Protein AF-A0A519MX88-F1 (afdb_monomer_lite)

pLDDT: mean 84.43, std 14.04, range [42.03, 97.31]

Structure (mmCIF, N/CA/C/O backbone):
data_AF-A0A519MX88-F1
#
_entry.id   AF-A0A519MX88-F1
#
loop_
_atom_site.group_PDB
_atom_site.id
_atom_site.type_symbol
_atom_site.label_atom_id
_atom_site.label_alt_id
_atom_site.label_comp_id
_atom_site.label_asym_id
_atom_site.label_entity_id
_atom_site.label_seq_id
_atom_site.pdbx_PDB_ins_code
_atom_site.Cartn_x
_atom_site.Cartn_y
_atom_site.Cartn_z
_atom_site.occupancy
_atom_site.B_iso_or_equiv
_atom_site.auth_seq_id
_atom_site.auth_comp_id
_atom_site.auth_asym_id
_atom_site.auth_atom_id
_atom_site.pdbx_PDB_model_num
ATOM 1 N N . MET A 1 1 ? -12.879 6.729 31.046 1.00 52.66 1 MET A N 1
ATOM 2 C CA . MET A 1 1 ? -11.761 6.933 30.089 1.00 52.66 1 MET A CA 1
ATOM 3 C C . MET A 1 1 ? -11.138 5.610 29.634 1.00 52.66 1 MET A C 1
ATOM 5 O O . MET A 1 1 ? -10.961 5.436 28.435 1.00 52.66 1 MET A O 1
ATOM 9 N N . MET A 1 2 ? -10.873 4.656 30.541 1.00 47.12 2 MET A N 1
ATOM 10 C CA . MET A 1 2 ? -10.388 3.307 30.185 1.00 47.12 2 MET A CA 1
ATOM 11 C C . MET A 1 2 ? -11.368 2.491 29.327 1.00 47.12 2 MET A C 1
ATOM 13 O O . MET A 1 2 ? -10.920 1.840 28.392 1.00 47.12 2 MET A O 1
ATOM 17 N N . ASP A 1 3 ? -12.684 2.593 29.542 1.00 53.22 3 ASP A N 1
ATOM 18 C CA . ASP A 1 3 ? -13.667 1.884 28.701 1.00 53.22 3 ASP A CA 1
ATOM 19 C C . ASP A 1 3 ? -13.768 2.442 27.282 1.00 53.22 3 ASP A C 1
ATOM 21 O O . ASP A 1 3 ? -13.940 1.695 26.323 1.00 53.22 3 ASP A O 1
ATOM 25 N N . THR A 1 4 ? -13.581 3.752 27.114 1.00 58.50 4 THR A N 1
ATOM 26 C CA . THR A 1 4 ? -13.504 4.389 25.794 1.00 58.50 4 THR A CA 1
ATOM 27 C C . THR A 1 4 ? -12.257 3.905 25.056 1.00 58.50 4 THR A C 1
ATOM 29 O O . THR A 1 4 ? -12.346 3.488 23.906 1.00 58.50 4 THR A O 1
ATOM 32 N N . LEU A 1 5 ? -11.110 3.866 25.742 1.00 51.22 5 LEU A N 1
ATOM 33 C CA . LEU A 1 5 ? -9.857 3.327 25.208 1.00 51.22 5 LEU A CA 1
ATOM 34 C C . LEU A 1 5 ? -9.982 1.844 24.847 1.00 51.22 5 LEU A C 1
ATOM 36 O O . LEU A 1 5 ? -9.564 1.458 23.764 1.00 51.22 5 LEU A O 1
ATOM 40 N N . ARG A 1 6 ? -10.624 1.031 25.691 1.00 46.88 6 ARG A N 1
ATOM 41 C CA . ARG A 1 6 ? -10.870 -0.395 25.438 1.00 46.88 6 ARG A CA 1
ATOM 42 C C . ARG A 1 6 ? -11.849 -0.617 24.279 1.00 46.88 6 ARG A C 1
ATOM 44 O O . ARG A 1 6 ? -11.636 -1.536 23.504 1.00 46.88 6 ARG A O 1
ATOM 51 N N . LYS A 1 7 ? -12.855 0.247 24.091 1.00 52.72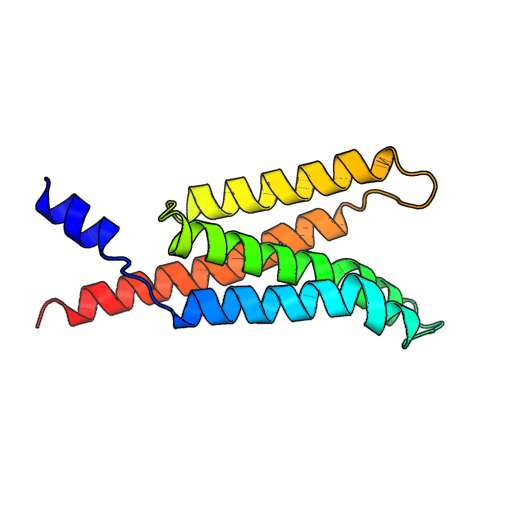 7 LYS A N 1
ATOM 52 C CA . LYS A 1 7 ? -13.796 0.210 22.950 1.00 52.72 7 LYS A CA 1
ATOM 53 C C . LYS A 1 7 ? -13.140 0.637 21.626 1.00 52.72 7 LYS A C 1
ATOM 55 O O . LYS A 1 7 ? -13.482 0.087 20.586 1.00 52.72 7 LYS A O 1
ATOM 60 N N . TYR A 1 8 ? -12.168 1.556 21.667 1.00 50.16 8 TYR A N 1
ATOM 61 C CA . TYR A 1 8 ? -11.354 1.957 20.505 1.00 50.16 8 TYR A CA 1
ATOM 62 C C . TYR A 1 8 ? -10.193 0.991 20.205 1.00 50.16 8 TYR A C 1
ATOM 64 O O . TYR A 1 8 ? -9.826 0.834 19.045 1.00 50.16 8 TYR A O 1
ATOM 72 N N . LEU A 1 9 ? -9.640 0.322 21.222 1.00 48.25 9 LEU A N 1
ATOM 73 C CA . LEU A 1 9 ? -8.661 -0.768 21.093 1.00 48.25 9 LEU A CA 1
ATOM 74 C C . LEU A 1 9 ? -9.326 -2.113 20.747 1.00 48.25 9 LEU A C 1
ATOM 76 O O . LEU A 1 9 ? -8.656 -3.015 20.261 1.00 48.25 9 LEU A O 1
ATOM 80 N N . ASN A 1 10 ? -10.648 -2.230 20.918 1.00 45.94 10 ASN A N 1
ATOM 81 C CA . ASN A 1 10 ? -11.475 -3.326 20.402 1.00 45.94 10 ASN A CA 1
ATOM 82 C C . ASN A 1 10 ? -11.777 -3.193 18.899 1.00 45.94 10 ASN A C 1
ATOM 84 O O . ASN A 1 10 ? -12.752 -3.759 18.405 1.00 45.94 10 ASN A O 1
ATOM 88 N N . ILE A 1 11 ? -10.885 -2.564 18.126 1.00 51.09 11 ILE A N 1
ATOM 89 C CA . ILE A 1 11 ? -10.621 -3.044 16.763 1.00 51.09 11 ILE A CA 1
ATOM 90 C C . ILE A 1 11 ? -9.890 -4.390 16.931 1.00 51.09 11 ILE A C 1
ATOM 92 O O . ILE A 1 11 ? -8.704 -4.530 16.665 1.00 51.09 11 ILE A O 1
ATOM 96 N N . HIS A 1 12 ? -10.590 -5.367 17.508 1.00 51.84 12 HIS A N 1
ATOM 97 C CA . HIS A 1 12 ? -10.111 -6.726 17.667 1.00 51.84 12 HIS A CA 1
ATOM 98 C C . HIS A 1 12 ? -9.925 -7.303 16.277 1.00 51.84 12 HIS A C 1
ATOM 100 O O . HIS A 1 12 ? -10.873 -7.262 15.495 1.00 51.84 12 HIS A O 1
ATOM 106 N N . GLU A 1 13 ? -8.710 -7.795 16.016 1.00 57.62 13 GLU A N 1
ATOM 107 C CA . GLU A 1 13 ? -8.328 -8.784 15.006 1.00 57.62 13 GLU A CA 1
ATOM 108 C C . GLU A 1 13 ? -9.415 -9.068 13.969 1.00 57.62 13 GLU A C 1
ATOM 110 O O . GLU A 1 13 ? -9.970 -10.169 13.914 1.00 57.62 13 GLU A O 1
ATOM 115 N N . ASP A 1 14 ? -9.758 -8.089 13.134 1.00 66.50 14 ASP A N 1
ATOM 116 C CA . ASP A 1 14 ? -10.685 -8.353 12.047 1.00 66.50 14 ASP A CA 1
ATOM 117 C C . ASP A 1 14 ? -9.831 -9.079 10.999 1.00 66.50 14 ASP A C 1
ATOM 119 O O . ASP A 1 14 ? -9.267 -8.487 10.075 1.00 66.50 14 ASP A O 1
ATOM 123 N N . LYS A 1 15 ? -9.622 -10.386 11.253 1.00 79.19 15 LYS A N 1
ATOM 124 C CA . LYS A 1 15 ? -8.697 -11.291 10.551 1.00 79.19 15 LYS A CA 1
ATOM 125 C C . LYS A 1 15 ? -8.946 -11.250 9.052 1.00 79.19 15 LYS A C 1
ATOM 127 O O . LYS A 1 15 ? -8.042 -11.537 8.278 1.00 79.19 15 LYS A O 1
ATOM 132 N N . MET A 1 16 ? -10.151 -10.860 8.643 1.00 87.12 16 MET A N 1
ATOM 133 C CA . MET A 1 16 ? -10.498 -10.571 7.262 1.00 87.12 16 MET A CA 1
ATOM 134 C C . MET A 1 16 ? -9.599 -9.491 6.642 1.00 87.12 16 MET A C 1
ATOM 136 O O . MET A 1 16 ? -9.052 -9.725 5.569 1.00 87.12 16 MET A O 1
ATOM 140 N N . TYR A 1 17 ? -9.393 -8.343 7.292 1.00 87.81 17 TYR A N 1
ATOM 141 C CA . TYR A 1 17 ? -8.552 -7.272 6.743 1.00 87.81 17 TYR A CA 1
ATOM 142 C C . TYR A 1 17 ? -7.068 -7.614 6.784 1.00 87.81 17 TYR A C 1
ATOM 144 O O . TYR A 1 17 ? -6.336 -7.224 5.880 1.00 87.81 17 TYR A O 1
ATOM 152 N N . LEU A 1 18 ? -6.633 -8.412 7.763 1.00 88.81 18 LEU A N 1
ATOM 153 C CA . LEU A 1 18 ? -5.275 -8.950 7.763 1.00 88.81 18 LEU A CA 1
ATOM 154 C C . LEU A 1 18 ? -5.069 -9.955 6.613 1.00 88.81 18 LEU A C 1
ATOM 156 O O . LEU A 1 18 ? -4.060 -9.899 5.916 1.00 88.81 18 LEU A O 1
ATOM 160 N N . ARG A 1 19 ? -6.054 -10.823 6.339 1.00 92.06 19 ARG A N 1
ATOM 161 C CA . ARG A 1 19 ? -6.055 -11.710 5.158 1.00 92.06 19 ARG A CA 1
ATOM 162 C C . ARG A 1 19 ? -6.079 -10.920 3.851 1.00 92.06 19 ARG A C 1
ATOM 164 O O . ARG A 1 19 ? -5.393 -11.301 2.906 1.00 92.06 19 ARG A O 1
ATOM 171 N N . LEU A 1 20 ? -6.831 -9.819 3.793 1.00 92.62 20 LEU A N 1
ATOM 172 C CA . LEU A 1 20 ? -6.820 -8.911 2.646 1.00 92.62 20 LEU A CA 1
ATOM 173 C C . LEU A 1 20 ? -5.451 -8.253 2.479 1.00 92.62 20 LEU A C 1
ATOM 175 O O . LEU A 1 20 ? -4.948 -8.244 1.365 1.00 92.62 20 LEU A O 1
ATOM 179 N N . ALA A 1 21 ? -4.817 -7.782 3.557 1.00 92.44 21 ALA A N 1
ATOM 180 C CA . ALA A 1 21 ? -3.441 -7.284 3.518 1.00 92.44 21 ALA A CA 1
ATOM 181 C C . ALA A 1 21 ? -2.484 -8.331 2.934 1.00 92.44 21 ALA A C 1
ATOM 183 O O . ALA A 1 21 ? -1.738 -8.016 2.017 1.00 92.44 21 ALA A O 1
ATOM 184 N N . ILE A 1 22 ? -2.550 -9.585 3.389 1.00 94.44 22 ILE A N 1
ATOM 185 C CA . ILE A 1 22 ? -1.722 -10.671 2.835 1.00 94.44 22 ILE A CA 1
ATOM 186 C C . ILE A 1 22 ? -2.040 -10.908 1.349 1.00 94.44 22 ILE A C 1
ATOM 188 O O . ILE A 1 22 ? -1.133 -11.092 0.543 1.00 94.44 22 ILE A O 1
ATOM 192 N N . SER A 1 23 ? -3.314 -10.867 0.960 1.00 95.75 23 SER A N 1
ATOM 193 C CA . SER A 1 23 ? -3.723 -11.053 -0.439 1.00 95.75 23 SER A CA 1
ATOM 194 C C . SER A 1 23 ? -3.194 -9.927 -1.333 1.00 95.75 23 SER A C 1
ATOM 196 O O . SER A 1 23 ? -2.611 -10.194 -2.380 1.00 95.75 23 SER A O 1
ATOM 198 N N . PHE A 1 24 ? -3.331 -8.670 -0.902 1.00 94.25 24 PHE A N 1
ATOM 199 C CA . PHE A 1 24 ? -2.784 -7.51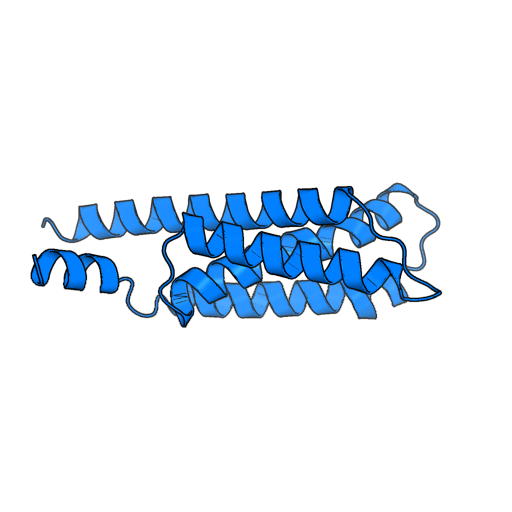2 -1.610 1.00 94.25 24 PHE A CA 1
ATOM 200 C C . PHE A 1 24 ? -1.258 -7.509 -1.626 1.00 94.25 24 PHE A C 1
ATOM 202 O O . PHE A 1 24 ? -0.679 -7.119 -2.634 1.00 94.25 24 PHE A O 1
ATOM 209 N N . PHE A 1 25 ? -0.608 -8.013 -0.576 1.00 94.62 25 PHE A N 1
ATOM 210 C CA . PHE A 1 25 ? 0.835 -8.222 -0.556 1.00 94.62 25 PHE A CA 1
ATOM 211 C C . PHE A 1 25 ? 1.266 -9.221 -1.635 1.00 94.62 25 PHE A C 1
ATOM 213 O O . PHE A 1 25 ? 2.192 -8.950 -2.393 1.00 94.62 25 PHE A O 1
ATOM 220 N N . ILE A 1 26 ? 0.563 -10.350 -1.766 1.00 95.25 26 ILE A N 1
ATOM 221 C CA . ILE A 1 26 ? 0.843 -11.339 -2.818 1.00 95.25 26 ILE A CA 1
ATOM 222 C C . ILE A 1 26 ? 0.669 -10.710 -4.203 1.00 95.25 26 ILE A C 1
ATOM 224 O O . ILE A 1 26 ? 1.548 -10.861 -5.051 1.00 95.25 26 ILE A O 1
ATOM 228 N N . VAL A 1 27 ? -0.423 -9.970 -4.426 1.00 93.75 27 VAL A N 1
ATOM 229 C CA . VAL A 1 27 ? -0.658 -9.252 -5.691 1.00 93.75 27 VAL A CA 1
ATOM 230 C C . VAL A 1 27 ? 0.455 -8.239 -5.954 1.00 93.75 27 VAL A C 1
ATOM 232 O O . VAL A 1 27 ? 0.983 -8.195 -7.060 1.00 93.75 27 VAL A O 1
ATOM 235 N N . TRP A 1 28 ? 0.869 -7.478 -4.944 1.00 92.50 28 TRP A N 1
ATOM 236 C CA . TRP A 1 28 ? 1.967 -6.521 -5.046 1.00 92.50 28 TRP A CA 1
ATOM 237 C C . TRP A 1 28 ? 3.278 -7.194 -5.485 1.00 92.50 28 TRP A C 1
ATOM 239 O O . TRP A 1 28 ? 3.889 -6.764 -6.471 1.00 92.50 28 TRP A O 1
ATOM 249 N N . ILE A 1 29 ? 3.688 -8.280 -4.823 1.00 93.12 29 ILE A N 1
ATOM 250 C CA . ILE A 1 29 ? 4.902 -9.031 -5.188 1.00 93.12 29 ILE A CA 1
ATOM 251 C C . ILE A 1 29 ? 4.777 -9.618 -6.598 1.00 93.12 29 ILE A C 1
ATOM 253 O O . ILE A 1 29 ? 5.720 -9.546 -7.391 1.00 93.12 29 ILE A O 1
ATOM 257 N N . PHE A 1 30 ? 3.600 -10.140 -6.946 1.00 93.12 30 PHE A N 1
ATOM 258 C CA . PHE A 1 30 ? 3.342 -10.701 -8.266 1.00 93.12 30 PHE A CA 1
ATOM 259 C C . PHE A 1 30 ? 3.443 -9.642 -9.373 1.00 93.12 30 PHE A C 1
ATOM 261 O O . PHE A 1 30 ? 4.099 -9.880 -10.389 1.00 93.12 30 PHE A O 1
ATOM 268 N N . CYS A 1 31 ? 2.866 -8.455 -9.158 1.00 89.00 31 CYS A N 1
ATOM 269 C CA . CYS A 1 31 ? 2.951 -7.322 -10.078 1.00 89.00 31 CYS A CA 1
ATOM 270 C C . CYS A 1 31 ? 4.384 -6.789 -10.218 1.00 89.00 31 CYS A C 1
ATOM 272 O O . CYS A 1 31 ? 4.771 -6.386 -11.311 1.00 89.00 31 CYS A O 1
ATOM 274 N N . THR A 1 32 ? 5.179 -6.808 -9.146 1.00 85.88 32 THR A N 1
ATOM 275 C CA . THR A 1 32 ? 6.558 -6.287 -9.170 1.00 85.88 32 THR A CA 1
ATOM 276 C C . THR A 1 32 ? 7.529 -7.229 -9.890 1.00 85.88 32 THR A C 1
ATOM 278 O O . THR A 1 32 ? 8.444 -6.755 -10.559 1.00 85.88 32 THR A O 1
ATOM 281 N N . GLY A 1 33 ? 7.338 -8.549 -9.783 1.00 86.69 33 GLY A N 1
ATOM 282 C CA . GLY A 1 33 ? 8.251 -9.542 -10.361 1.00 86.69 33 GLY A CA 1
ATOM 283 C C . GLY A 1 33 ? 7.632 -10.363 -11.499 1.00 86.69 33 GLY A C 1
ATOM 284 O O . GLY A 1 33 ? 7.775 -9.984 -12.665 1.00 86.69 33 GLY A O 1
ATOM 285 N N . PRO A 1 34 ? 6.969 -11.498 -11.196 1.00 89.50 34 PRO A N 1
ATOM 286 C CA . PRO A 1 34 ? 6.515 -12.460 -12.202 1.00 89.50 34 PRO A CA 1
ATOM 287 C C . PRO A 1 34 ? 5.667 -11.856 -13.323 1.00 89.50 34 PRO A C 1
ATOM 289 O O . PRO A 1 34 ? 5.905 -12.142 -14.494 1.00 89.50 34 PRO A O 1
ATOM 292 N N . LEU A 1 35 ? 4.702 -10.995 -12.990 1.00 88.62 35 LEU A N 1
ATOM 293 C CA . LEU A 1 35 ? 3.777 -10.443 -13.977 1.00 88.62 35 LEU A CA 1
ATOM 294 C C . LEU A 1 35 ? 4.493 -9.541 -14.988 1.00 88.62 35 LEU A C 1
ATOM 296 O O . LEU A 1 35 ? 4.242 -9.661 -16.183 1.00 88.62 35 LEU A O 1
ATOM 300 N N . ARG A 1 36 ? 5.421 -8.690 -14.531 1.00 85.19 36 ARG A N 1
ATOM 301 C CA . ARG A 1 36 ? 6.251 -7.853 -15.416 1.00 85.19 36 ARG A CA 1
ATOM 302 C C . ARG A 1 36 ? 7.133 -8.691 -16.340 1.00 85.19 36 ARG A C 1
ATOM 304 O O . ARG A 1 36 ? 7.362 -8.299 -17.478 1.00 85.19 36 ARG A O 1
ATOM 311 N N . TRP A 1 37 ? 7.616 -9.842 -15.872 1.00 86.81 37 TRP A N 1
ATOM 312 C CA . TRP A 1 37 ? 8.426 -10.740 -16.696 1.00 86.81 37 TRP A CA 1
ATOM 313 C C . TRP A 1 37 ? 7.602 -11.481 -17.758 1.00 86.81 37 TRP A C 1
ATOM 315 O O . TRP A 1 37 ? 8.070 -11.647 -18.885 1.00 86.81 37 TRP A O 1
ATOM 325 N N . ILE A 1 38 ? 6.381 -11.905 -17.411 1.00 90.06 38 ILE A N 1
ATOM 326 C CA . ILE A 1 38 ? 5.466 -12.610 -18.323 1.00 90.06 38 ILE A CA 1
ATOM 327 C C . ILE A 1 38 ? 4.908 -11.648 -19.375 1.00 90.06 38 ILE A C 1
ATOM 329 O O . ILE A 1 38 ? 4.890 -11.958 -20.566 1.00 90.06 38 ILE A O 1
ATOM 333 N N . VAL A 1 39 ? 4.465 -10.466 -18.945 1.00 86.50 39 VAL A N 1
ATOM 334 C CA . VAL A 1 39 ? 3.852 -9.451 -19.805 1.00 86.50 39 VAL A CA 1
ATOM 335 C C . VAL A 1 39 ? 4.959 -8.596 -20.425 1.00 86.50 39 VAL A C 1
ATOM 337 O O . VAL A 1 39 ? 5.094 -7.406 -20.151 1.00 86.50 39 VAL A O 1
ATOM 340 N N . LYS A 1 40 ? 5.785 -9.209 -21.279 1.00 81.88 40 LYS A N 1
ATOM 341 C CA . LYS A 1 40 ? 6.641 -8.448 -22.197 1.00 81.88 40 LYS A CA 1
ATOM 342 C C . LYS A 1 40 ? 5.729 -7.782 -23.219 1.00 81.88 40 LYS A C 1
ATOM 344 O O . LYS A 1 40 ? 5.203 -8.444 -24.107 1.00 81.88 40 LYS A O 1
ATOM 349 N N . THR A 1 41 ? 5.487 -6.490 -23.043 1.00 81.62 41 THR A N 1
ATOM 350 C CA . THR A 1 41 ? 4.574 -5.719 -23.887 1.00 81.62 41 THR A CA 1
ATOM 351 C C . THR A 1 41 ? 5.217 -4.421 -24.347 1.00 81.62 41 THR A C 1
ATOM 353 O O . THR A 1 41 ? 5.970 -3.777 -23.608 1.00 81.62 41 THR A O 1
ATOM 356 N N . ASP A 1 42 ? 4.888 -4.034 -25.574 1.00 86.00 42 ASP A N 1
ATOM 357 C CA . ASP A 1 42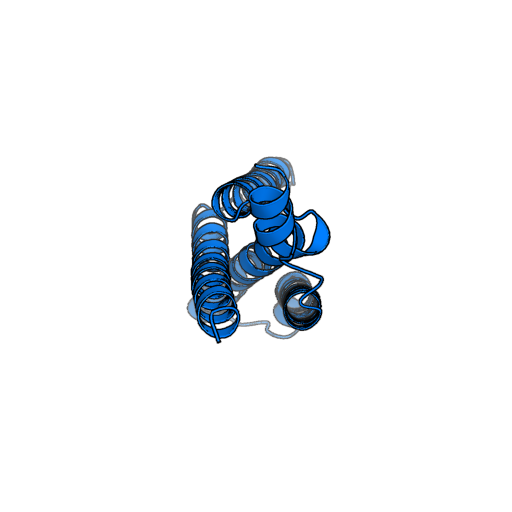 ? 5.264 -2.751 -26.167 1.00 86.00 42 ASP A CA 1
ATOM 358 C C . ASP A 1 42 ? 4.201 -1.673 -25.944 1.00 86.00 42 ASP A C 1
ATOM 360 O O . ASP A 1 42 ? 4.398 -0.521 -26.310 1.00 86.00 42 ASP A O 1
ATOM 364 N N . SER A 1 43 ? 3.080 -2.020 -25.303 1.00 91.62 43 SER A N 1
ATOM 365 C CA . SER A 1 43 ? 2.058 -1.043 -24.945 1.00 91.62 43 SER A CA 1
ATOM 366 C C . SER A 1 43 ? 2.519 -0.171 -23.777 1.00 91.62 43 SER A C 1
ATOM 368 O O . SER A 1 43 ? 2.657 -0.650 -22.646 1.00 91.62 43 SER A O 1
ATOM 370 N N . ASP A 1 44 ? 2.671 1.127 -24.034 1.00 89.75 44 ASP A N 1
ATOM 371 C CA . ASP A 1 44 ? 3.010 2.131 -23.018 1.00 89.75 44 ASP A CA 1
ATOM 372 C C . ASP A 1 44 ? 2.002 2.157 -21.863 1.00 89.75 44 ASP A C 1
ATOM 374 O O . ASP A 1 44 ? 2.384 2.282 -20.701 1.00 89.75 44 ASP A O 1
ATOM 378 N N . PHE A 1 45 ? 0.715 1.952 -22.162 1.00 90.94 45 PHE A N 1
ATOM 379 C CA . PHE A 1 45 ? -0.330 1.879 -21.142 1.00 90.94 45 PHE A CA 1
ATOM 380 C C . PHE A 1 45 ? -0.099 0.727 -20.159 1.00 90.94 45 PHE A C 1
ATOM 382 O O . PHE A 1 45 ? -0.182 0.920 -18.948 1.00 90.94 45 PHE A O 1
ATOM 389 N N . LEU A 1 46 ? 0.216 -0.473 -20.657 1.00 88.25 46 LEU A N 1
ATOM 390 C CA . LEU A 1 46 ? 0.462 -1.628 -19.790 1.00 88.25 46 LEU A CA 1
ATOM 391 C C . LEU A 1 46 ? 1.762 -1.476 -19.001 1.00 88.25 46 LEU A C 1
ATOM 393 O O . LEU A 1 46 ? 1.813 -1.893 -17.845 1.00 88.25 46 LEU A O 1
ATOM 397 N N . ARG A 1 47 ? 2.789 -0.845 -19.583 1.00 86.44 47 ARG A N 1
ATOM 398 C CA . ARG A 1 47 ? 4.023 -0.504 -18.860 1.00 86.44 47 ARG A CA 1
ATOM 399 C C . ARG A 1 47 ? 3.741 0.454 -17.707 1.00 86.44 47 ARG A C 1
ATOM 401 O O . ARG A 1 47 ? 4.185 0.186 -16.595 1.00 86.44 47 ARG A O 1
ATOM 408 N N . LEU A 1 48 ? 2.952 1.503 -17.946 1.00 87.44 48 LEU A N 1
ATOM 409 C CA . LEU A 1 48 ? 2.529 2.443 -16.907 1.00 87.44 48 LEU A CA 1
ATOM 410 C C . LEU A 1 48 ? 1.706 1.738 -15.821 1.00 87.44 48 LEU A C 1
ATOM 412 O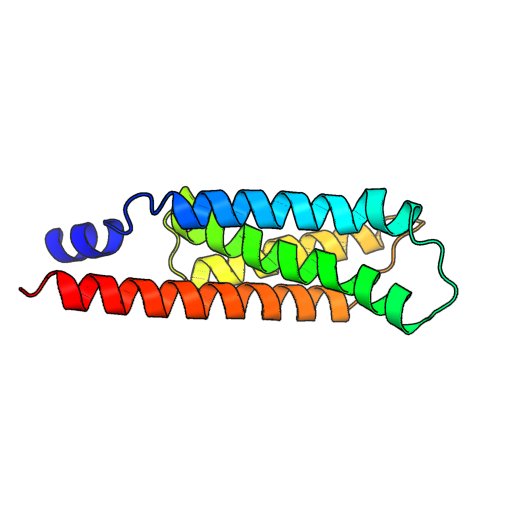 O . LEU A 1 48 ? 2.006 1.858 -14.637 1.00 87.44 48 LEU A O 1
ATOM 416 N N . LEU A 1 49 ? 0.702 0.952 -16.214 1.00 89.25 49 LEU A N 1
ATOM 417 C CA . LEU A 1 49 ? -0.165 0.236 -15.279 1.00 89.25 49 LEU A CA 1
ATOM 418 C C . LEU A 1 49 ? 0.630 -0.736 -14.397 1.00 89.25 49 LEU A C 1
ATOM 420 O O . LEU A 1 49 ? 0.449 -0.750 -13.183 1.00 89.25 49 LEU A O 1
ATOM 424 N N . LEU A 1 50 ? 1.530 -1.528 -14.987 1.00 88.75 50 LEU A N 1
ATOM 425 C CA . LEU A 1 50 ? 2.400 -2.453 -14.252 1.00 88.75 50 LEU A CA 1
ATOM 426 C C . LEU A 1 50 ? 3.492 -1.731 -13.451 1.00 88.75 50 LEU A C 1
ATOM 428 O O . LEU A 1 50 ? 4.019 -2.310 -12.499 1.00 88.75 50 LEU A O 1
ATOM 432 N N . GLY A 1 51 ? 3.833 -0.497 -13.825 1.00 87.56 51 GLY A N 1
ATOM 433 C CA . GLY A 1 51 ? 4.659 0.435 -13.058 1.00 87.56 51 GLY A CA 1
ATOM 434 C C . GLY A 1 51 ? 4.001 0.793 -11.729 1.00 87.56 51 GLY A C 1
ATOM 435 O O . GLY A 1 51 ? 4.528 0.466 -10.670 1.00 87.56 51 GLY A O 1
ATOM 436 N N . VAL A 1 52 ? 2.785 1.331 -11.831 1.00 90.62 52 VAL A N 1
ATOM 437 C CA . VAL A 1 52 ? 2.075 2.056 -10.769 1.00 90.62 52 VAL A CA 1
ATOM 438 C C . VAL A 1 52 ? 1.214 1.152 -9.871 1.00 90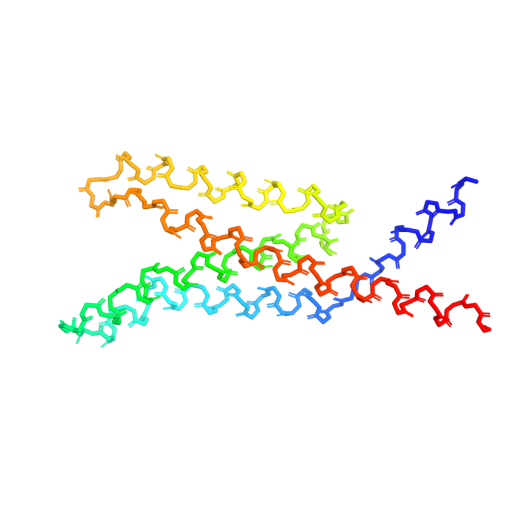.62 52 VAL A C 1
ATOM 440 O O . VAL A 1 52 ? 1.114 1.362 -8.659 1.00 90.62 52 VAL A O 1
ATOM 443 N N . ALA A 1 53 ? 0.585 0.112 -10.435 1.00 92.75 53 ALA A N 1
ATOM 444 C CA . ALA A 1 53 ? -0.301 -0.793 -9.693 1.00 92.75 53 ALA A CA 1
ATOM 445 C C . ALA A 1 53 ? 0.350 -1.479 -8.468 1.00 92.75 53 ALA A C 1
ATOM 447 O O . ALA A 1 53 ? -0.314 -1.554 -7.431 1.00 92.75 53 ALA A O 1
ATOM 448 N N . PRO A 1 54 ? 1.617 -1.951 -8.518 1.00 92.88 54 PRO A N 1
ATOM 449 C CA . PRO A 1 54 ? 2.322 -2.470 -7.346 1.00 92.88 54 PRO A CA 1
ATOM 450 C C . PRO A 1 54 ? 2.251 -1.533 -6.135 1.00 92.88 54 PRO A C 1
ATOM 452 O O . PRO A 1 54 ? 1.876 -1.966 -5.046 1.00 92.88 54 PRO A O 1
ATOM 455 N N . ASN A 1 55 ? 2.539 -0.246 -6.335 1.00 94.44 55 ASN A N 1
ATOM 456 C CA . ASN A 1 55 ? 2.607 0.743 -5.261 1.00 94.44 55 ASN A CA 1
ATOM 457 C C . ASN A 1 55 ? 1.229 1.073 -4.683 1.00 94.44 55 ASN A C 1
ATOM 459 O O . ASN A 1 55 ? 1.083 1.216 -3.468 1.00 94.44 55 ASN A O 1
ATOM 463 N N . PHE A 1 56 ? 0.188 1.069 -5.520 1.00 95.75 56 PHE A N 1
ATOM 464 C CA . PHE A 1 56 ? -1.196 1.144 -5.052 1.00 95.75 56 PHE A CA 1
ATOM 465 C C . PHE A 1 56 ? -1.543 -0.001 -4.085 1.00 95.75 56 PHE A C 1
ATOM 467 O O . PHE A 1 56 ? -2.056 0.233 -2.985 1.00 95.75 56 PHE A O 1
ATOM 474 N N . PHE A 1 57 ? -1.220 -1.245 -4.451 1.00 96.44 57 PHE A N 1
ATOM 475 C CA . PHE A 1 57 ? -1.469 -2.402 -3.585 1.00 96.44 57 PHE A CA 1
ATOM 476 C C . PHE A 1 57 ? -0.573 -2.419 -2.342 1.00 96.44 57 PHE A C 1
ATOM 478 O O . PHE A 1 57 ? -1.028 -2.833 -1.270 1.00 96.44 57 PHE A O 1
ATOM 485 N N . ALA A 1 58 ? 0.658 -1.920 -2.446 1.00 95.81 58 ALA A N 1
ATOM 486 C CA . ALA A 1 58 ? 1.544 -1.731 -1.305 1.00 95.81 58 ALA A CA 1
ATOM 487 C C . ALA A 1 58 ? 0.938 -0.753 -0.283 1.00 95.81 58 ALA A C 1
ATOM 489 O O . ALA A 1 58 ? 0.903 -1.055 0.912 1.00 95.81 58 ALA A O 1
ATOM 490 N N . GLY A 1 59 ? 0.367 0.364 -0.750 1.00 96.25 59 GLY A N 1
ATOM 491 C CA . GLY A 1 59 ? -0.330 1.338 0.095 1.00 96.25 59 GLY A CA 1
ATOM 492 C C . GLY A 1 59 ? -1.501 0.726 0.870 1.00 96.25 59 GLY A C 1
ATOM 493 O O . GLY A 1 59 ? -1.605 0.916 2.084 1.00 96.25 59 GLY A O 1
ATOM 494 N N . ILE A 1 60 ? -2.340 -0.078 0.204 1.00 96.50 60 ILE A N 1
ATOM 495 C CA . ILE A 1 60 ? -3.442 -0.813 0.857 1.00 96.50 60 ILE A CA 1
ATOM 496 C C . ILE A 1 60 ? -2.903 -1.791 1.906 1.00 96.50 60 ILE A C 1
ATOM 498 O O . ILE A 1 60 ? -3.390 -1.836 3.039 1.00 96.50 60 ILE A O 1
ATOM 502 N N . THR A 1 61 ? -1.895 -2.573 1.522 1.00 96.69 61 THR A N 1
ATOM 503 C CA . THR A 1 61 ? -1.290 -3.612 2.361 1.00 96.69 61 THR A CA 1
ATOM 504 C C . THR A 1 61 ? -0.730 -3.021 3.646 1.00 96.69 61 THR A C 1
ATOM 506 O O . THR A 1 61 ? -1.099 -3.458 4.736 1.00 96.69 61 THR A O 1
ATOM 509 N N . LEU A 1 62 ? 0.132 -2.009 3.527 1.00 95.62 62 LEU A N 1
ATOM 510 C CA . LEU A 1 62 ? 0.776 -1.370 4.671 1.00 95.62 62 LEU A CA 1
ATOM 511 C C . LEU A 1 62 ? -0.246 -0.671 5.561 1.00 95.62 62 LEU A C 1
ATOM 513 O O . LEU A 1 62 ? -0.151 -0.779 6.782 1.00 95.62 62 LEU A O 1
ATOM 517 N N . PHE A 1 63 ? -1.256 -0.019 4.979 1.00 96.06 63 PHE A N 1
ATOM 518 C CA . PHE A 1 63 ? -2.318 0.602 5.761 1.00 96.06 63 PHE A CA 1
ATOM 519 C C . PHE A 1 63 ? -3.066 -0.428 6.617 1.00 96.06 63 PHE A C 1
ATOM 521 O O . PHE A 1 63 ? -3.217 -0.235 7.827 1.00 96.06 63 PHE A O 1
ATOM 528 N N . PHE A 1 64 ? -3.540 -1.525 6.015 1.00 94.25 64 PHE A N 1
ATOM 529 C CA . PHE A 1 64 ? -4.260 -2.565 6.754 1.00 94.25 64 PHE A CA 1
ATOM 530 C C . PHE A 1 64 ? -3.361 -3.265 7.765 1.00 94.25 64 PHE A C 1
ATOM 532 O O . PHE A 1 64 ? -3.796 -3.507 8.889 1.00 94.25 64 PHE A O 1
ATOM 539 N N . TRP A 1 65 ? -2.104 -3.523 7.414 1.00 93.25 65 TRP A N 1
ATOM 540 C CA . TRP A 1 65 ? -1.140 -4.082 8.350 1.00 93.25 65 TRP A CA 1
ATOM 541 C C . TRP A 1 65 ? -0.964 -3.178 9.575 1.00 93.25 65 TRP A C 1
ATOM 543 O O . TRP A 1 65 ? -1.174 -3.619 10.700 1.00 93.25 65 TRP A O 1
ATOM 553 N N . GLN A 1 66 ? -0.672 -1.891 9.384 1.00 92.81 66 G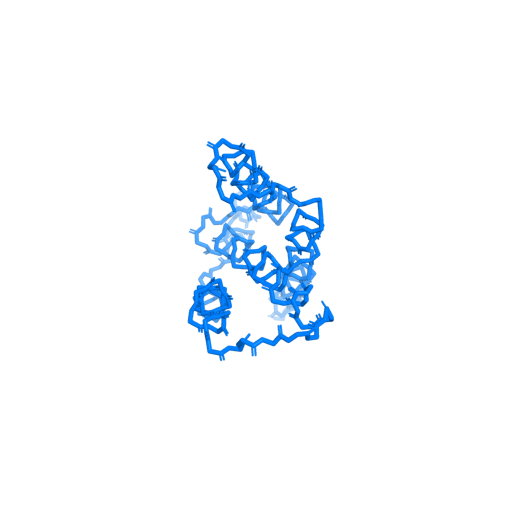LN A N 1
ATOM 554 C CA . GLN A 1 66 ? -0.502 -0.956 10.502 1.00 92.81 66 GLN A CA 1
ATOM 555 C C . GLN A 1 66 ? -1.800 -0.762 11.304 1.00 92.81 66 GLN A C 1
ATOM 557 O O . GLN A 1 66 ? -1.790 -0.692 12.529 1.00 92.81 66 GLN A O 1
ATOM 562 N N . THR A 1 67 ? -2.951 -0.708 10.640 1.00 90.44 67 THR A N 1
ATOM 563 C CA . THR A 1 67 ? -4.227 -0.495 11.338 1.00 90.44 67 THR A CA 1
ATOM 564 C C . THR A 1 67 ? -4.631 -1.705 12.182 1.00 90.44 67 THR A C 1
ATOM 566 O O . THR A 1 67 ? -5.096 -1.526 13.303 1.00 90.44 67 THR A O 1
ATOM 569 N N . TYR A 1 68 ? -4.460 -2.928 11.669 1.00 88.19 68 TYR A N 1
ATOM 570 C CA . TYR A 1 68 ? -5.023 -4.137 12.287 1.00 88.19 68 TYR A CA 1
ATOM 571 C C . TYR A 1 68 ? -4.001 -5.033 12.995 1.00 88.19 68 TYR A C 1
ATOM 573 O O . TYR A 1 68 ? -4.394 -5.782 13.883 1.00 88.19 68 TYR A O 1
ATOM 581 N N . MET A 1 69 ? -2.715 -4.973 12.632 1.00 88.19 69 MET A N 1
ATOM 582 C CA . MET A 1 69 ? -1.652 -5.728 13.312 1.00 88.19 69 MET A CA 1
ATOM 583 C C . MET A 1 69 ? -0.997 -4.908 14.428 1.00 88.19 69 MET A C 1
ATOM 585 O O . MET A 1 69 ? -0.714 -5.442 15.495 1.00 88.19 69 MET A O 1
ATOM 589 N N . THR A 1 70 ? -0.751 -3.612 14.199 1.00 85.94 70 THR A N 1
ATOM 590 C CA . THR A 1 70 ? -0.102 -2.728 15.191 1.00 85.94 70 THR A CA 1
ATOM 591 C C . THR A 1 70 ? -1.090 -1.824 15.931 1.00 85.94 70 THR A C 1
ATOM 593 O O . THR A 1 70 ? -0.686 -1.050 16.796 1.00 85.94 70 THR A O 1
ATOM 596 N N . SER A 1 71 ? -2.389 -1.932 15.621 1.00 82.62 71 SER A N 1
ATOM 597 C CA . SER A 1 71 ? -3.469 -1.132 16.219 1.00 82.62 71 SER A CA 1
ATOM 598 C C . SER A 1 71 ? -3.251 0.380 16.094 1.00 82.62 71 SER A C 1
ATOM 600 O O . SER A 1 71 ? -3.644 1.166 16.963 1.00 82.62 71 SER A O 1
ATOM 602 N N . SER A 1 72 ? -2.607 0.808 15.006 1.00 84.12 72 SER A N 1
ATOM 603 C CA . SER A 1 72 ? -2.345 2.220 14.740 1.00 84.12 72 SER A CA 1
ATOM 604 C C . SER A 1 72 ? -3.630 2.968 14.376 1.00 84.12 72 SER A C 1
ATOM 606 O O . SER A 1 72 ? -4.529 2.440 13.721 1.00 84.12 72 SER A O 1
ATOM 608 N N . ARG A 1 73 ? -3.713 4.252 14.749 1.00 86.88 73 ARG A N 1
ATOM 609 C CA . ARG A 1 73 ? -4.817 5.126 14.312 1.00 86.88 73 ARG A CA 1
ATOM 610 C C . ARG A 1 73 ? -4.818 5.228 12.779 1.00 86.88 73 ARG A C 1
ATOM 612 O O . ARG A 1 73 ? -3.735 5.387 12.225 1.00 86.88 73 ARG A O 1
ATOM 619 N N . PRO A 1 74 ? -5.980 5.267 12.098 1.00 88.25 74 PRO A N 1
ATOM 620 C CA . PRO A 1 74 ? -6.052 5.295 10.632 1.00 88.25 74 PRO A CA 1
ATOM 621 C C . PRO A 1 74 ? -5.164 6.361 9.976 1.00 88.25 74 PRO A C 1
ATOM 623 O O . PRO A 1 74 ? -4.398 6.064 9.070 1.00 88.25 74 PRO A O 1
ATOM 626 N N . VAL A 1 75 ? -5.189 7.597 10.482 1.00 90.25 75 VAL A N 1
ATOM 627 C CA . VAL A 1 75 ? -4.350 8.681 9.940 1.00 90.25 75 VAL A CA 1
ATOM 628 C C . VAL A 1 75 ? -2.860 8.376 10.115 1.00 90.25 75 VAL A C 1
ATOM 630 O O . VAL A 1 75 ? -2.079 8.575 9.192 1.00 90.25 75 VAL A O 1
ATOM 633 N N . LEU A 1 76 ? -2.463 7.846 11.276 1.00 91.44 76 LEU A N 1
ATOM 634 C CA . LEU A 1 76 ? -1.076 7.462 11.532 1.00 91.44 76 LEU A CA 1
ATOM 635 C C . LEU A 1 76 ? -0.655 6.276 10.654 1.00 91.44 76 LEU A C 1
ATOM 637 O O . LEU A 1 76 ? 0.433 6.302 10.095 1.00 91.44 76 LEU A O 1
ATOM 641 N N . ALA A 1 77 ? -1.521 5.276 10.485 1.00 93.00 77 ALA A N 1
ATOM 642 C CA . ALA A 1 77 ? -1.284 4.135 9.606 1.00 93.00 77 ALA A CA 1
ATOM 643 C C . ALA A 1 77 ? -1.056 4.579 8.153 1.00 93.00 77 ALA A C 1
ATOM 645 O O . ALA A 1 77 ? -0.135 4.086 7.506 1.00 93.00 77 ALA A O 1
ATOM 646 N N . LEU A 1 78 ? -1.839 5.549 7.665 1.00 93.94 78 LEU A N 1
ATOM 647 C CA . LEU A 1 78 ? -1.643 6.143 6.343 1.00 93.94 78 LEU A CA 1
ATOM 648 C C . LEU A 1 78 ? -0.303 6.878 6.244 1.00 93.94 78 LEU A C 1
ATOM 650 O O . LEU A 1 78 ? 0.452 6.630 5.310 1.00 93.94 78 LEU A O 1
ATOM 654 N N . LEU A 1 79 ? 0.012 7.747 7.209 1.00 94.81 79 LEU A N 1
ATOM 655 C CA . LEU A 1 79 ? 1.277 8.486 7.219 1.00 94.81 79 LEU A CA 1
ATOM 656 C C . LEU A 1 79 ? 2.487 7.545 7.258 1.00 94.81 79 LEU A C 1
ATOM 658 O O . LEU A 1 79 ? 3.442 7.761 6.521 1.00 94.81 79 LEU A O 1
ATOM 662 N N . LEU A 1 80 ? 2.432 6.482 8.066 1.00 94.75 80 LEU A N 1
ATOM 663 C CA . LEU A 1 80 ? 3.488 5.472 8.139 1.00 94.75 80 LEU A CA 1
ATOM 664 C C . LEU A 1 80 ? 3.614 4.684 6.832 1.00 94.75 80 LEU A C 1
ATOM 666 O O . LEU A 1 80 ? 4.730 4.474 6.366 1.00 94.75 80 LEU A O 1
ATOM 670 N N . ALA A 1 81 ? 2.500 4.279 6.216 1.00 94.19 81 ALA A N 1
ATOM 671 C CA . ALA A 1 81 ? 2.523 3.594 4.925 1.00 94.19 81 ALA A CA 1
ATOM 672 C C . ALA A 1 81 ? 3.165 4.467 3.833 1.00 94.19 81 ALA A C 1
ATOM 674 O O . ALA A 1 81 ? 4.045 4.000 3.112 1.00 94.19 81 ALA A O 1
ATOM 675 N N . VAL A 1 82 ? 2.780 5.745 3.758 1.00 93.81 82 VAL A N 1
ATOM 676 C CA . VAL A 1 82 ? 3.350 6.708 2.804 1.00 93.81 82 VAL A CA 1
ATOM 677 C C . VAL A 1 82 ? 4.827 6.961 3.095 1.00 93.81 82 VAL A C 1
ATOM 679 O O . VAL A 1 82 ? 5.626 6.962 2.167 1.00 93.81 82 VAL A O 1
ATOM 682 N N . ALA A 1 83 ? 5.214 7.124 4.362 1.00 94.69 83 ALA A N 1
ATOM 683 C CA . ALA A 1 83 ? 6.609 7.331 4.741 1.00 94.69 83 ALA A CA 1
ATOM 684 C C . ALA A 1 83 ? 7.493 6.132 4.364 1.00 94.69 83 ALA A C 1
ATOM 686 O O . ALA A 1 83 ? 8.575 6.324 3.816 1.00 94.69 83 ALA A O 1
ATOM 687 N N . ILE A 1 84 ? 7.025 4.903 4.607 1.00 94.06 84 ILE A N 1
ATOM 688 C CA . ILE A 1 84 ? 7.742 3.680 4.218 1.00 94.06 84 ILE A CA 1
ATOM 689 C C . ILE A 1 84 ? 7.929 3.633 2.699 1.00 94.06 84 ILE A C 1
ATOM 691 O O . ILE A 1 84 ? 9.040 3.394 2.236 1.00 94.06 84 ILE A O 1
ATOM 695 N N . LEU A 1 85 ? 6.874 3.887 1.920 1.00 92.31 85 LEU A N 1
ATOM 696 C CA . LEU A 1 85 ? 6.950 3.810 0.458 1.00 92.31 85 LEU A CA 1
ATOM 697 C C . LEU A 1 85 ? 7.777 4.954 -0.143 1.00 92.31 85 LEU A C 1
ATOM 699 O O . LEU A 1 85 ? 8.582 4.714 -1.033 1.00 92.31 85 LEU A O 1
ATOM 703 N N . ALA A 1 86 ? 7.694 6.164 0.410 1.00 91.56 86 ALA A N 1
ATOM 704 C CA . ALA A 1 86 ? 8.566 7.269 0.014 1.00 91.56 86 ALA A CA 1
ATOM 705 C C . ALA A 1 86 ? 10.047 6.979 0.317 1.00 91.56 86 ALA A C 1
ATOM 707 O O . ALA A 1 86 ? 10.919 7.323 -0.476 1.00 91.56 86 ALA A O 1
ATOM 708 N N . LEU A 1 87 ? 10.352 6.317 1.440 1.00 93.25 87 LEU A N 1
ATOM 709 C CA . LEU A 1 87 ? 11.716 5.874 1.736 1.00 93.25 87 LEU A CA 1
ATOM 710 C C . LEU A 1 87 ? 12.207 4.826 0.732 1.00 93.25 87 LEU A C 1
ATOM 712 O O . LEU A 1 87 ? 13.371 4.874 0.344 1.00 93.25 87 LEU A O 1
ATOM 716 N N . VAL A 1 88 ? 11.339 3.912 0.287 1.00 90.19 88 VAL A N 1
ATOM 717 C CA . VAL A 1 88 ? 11.681 2.945 -0.769 1.00 90.19 88 VAL A CA 1
ATOM 718 C C . VAL A 1 88 ? 12.049 3.668 -2.066 1.00 90.19 88 VAL A C 1
ATOM 720 O O . VAL A 1 88 ? 13.099 3.364 -2.629 1.00 90.19 88 VAL A O 1
ATOM 723 N N . GLU A 1 89 ? 11.269 4.665 -2.489 1.00 90.06 89 GLU A N 1
ATOM 724 C CA . GLU A 1 89 ? 11.577 5.493 -3.670 1.00 90.06 89 GLU A CA 1
ATOM 725 C C . GLU A 1 89 ? 12.922 6.223 -3.531 1.00 90.06 89 GLU A C 1
ATOM 727 O O . GLU A 1 89 ? 13.747 6.214 -4.445 1.00 90.06 89 GLU A O 1
ATOM 732 N N . ILE A 1 90 ? 13.204 6.799 -2.355 1.00 90.31 90 ILE A N 1
ATOM 733 C CA . ILE A 1 90 ? 14.495 7.450 -2.080 1.00 90.31 90 ILE A CA 1
ATOM 734 C C . ILE A 1 90 ? 15.645 6.449 -2.220 1.00 90.31 90 ILE A C 1
ATOM 736 O O . ILE A 1 90 ? 16.656 6.762 -2.846 1.00 90.31 90 ILE A O 1
ATOM 740 N N . VAL A 1 91 ? 15.500 5.244 -1.663 1.00 88.62 91 VAL A N 1
ATOM 741 C CA . VAL A 1 91 ? 16.517 4.187 -1.766 1.00 88.62 91 VAL A CA 1
ATOM 742 C C . VAL A 1 91 ? 16.711 3.750 -3.220 1.00 88.62 91 VAL A C 1
ATOM 744 O O . VAL A 1 91 ? 17.847 3.536 -3.648 1.00 88.62 91 VAL A O 1
ATOM 747 N N . GLN A 1 92 ? 15.635 3.665 -4.001 1.00 85.75 92 GLN A N 1
ATOM 748 C CA . GLN A 1 92 ? 15.699 3.308 -5.418 1.00 85.75 92 GLN A CA 1
ATOM 749 C C . GLN A 1 92 ? 16.494 4.315 -6.258 1.00 85.75 92 GLN A C 1
ATOM 751 O O . GLN A 1 92 ? 17.146 3.893 -7.210 1.00 85.75 92 GLN A O 1
ATOM 756 N N . MET A 1 93 ? 16.543 5.602 -5.887 1.00 86.88 93 MET A N 1
ATOM 757 C CA . MET A 1 93 ? 17.391 6.591 -6.580 1.00 86.88 93 MET A CA 1
ATOM 758 C C . MET A 1 93 ? 18.888 6.255 -6.534 1.00 86.88 93 MET A C 1
ATOM 760 O O . MET A 1 93 ? 19.650 6.720 -7.379 1.00 86.88 93 MET A O 1
ATOM 764 N N . PHE A 1 94 ? 19.324 5.464 -5.550 1.00 89.94 94 PHE A N 1
ATOM 765 C CA . PHE A 1 94 ? 20.716 5.032 -5.420 1.00 89.94 94 PHE A CA 1
ATOM 766 C C . PHE A 1 94 ? 20.998 3.706 -6.143 1.00 89.94 94 PHE A C 1
ATOM 768 O O . PHE A 1 94 ? 22.143 3.251 -6.160 1.00 89.94 94 PHE A O 1
ATOM 775 N N . MET A 1 95 ? 19.983 3.071 -6.742 1.00 86.38 95 MET A N 1
ATOM 776 C CA . MET A 1 95 ? 20.146 1.823 -7.483 1.00 86.38 95 MET A CA 1
ATOM 777 C C . MET A 1 95 ? 20.354 2.099 -8.986 1.00 86.38 95 MET A C 1
ATOM 779 O O . MET A 1 95 ? 19.531 2.776 -9.596 1.00 86.38 95 MET A O 1
ATOM 783 N N . PRO A 1 96 ? 21.389 1.524 -9.633 1.00 77.25 96 PRO A N 1
ATOM 784 C CA . PRO A 1 96 ? 21.788 1.882 -11.003 1.00 77.25 96 PRO A CA 1
ATOM 785 C C . PRO A 1 96 ? 20.739 1.624 -12.100 1.00 77.25 96 PRO A C 1
ATOM 787 O O . PRO A 1 96 ? 20.894 2.089 -13.225 1.00 77.25 96 PRO A O 1
ATOM 790 N N . SER A 1 97 ? 19.692 0.858 -11.800 1.00 77.44 97 SER A N 1
ATOM 791 C CA . SER A 1 97 ? 18.655 0.429 -12.745 1.00 77.44 97 SER A CA 1
ATOM 792 C C . SER A 1 97 ? 17.252 0.932 -12.404 1.00 77.44 97 SER A C 1
ATOM 794 O O . SER A 1 97 ? 16.311 0.606 -13.126 1.00 77.44 97 SER A O 1
ATOM 796 N N . HIS A 1 98 ? 17.095 1.699 -11.322 1.00 74.88 98 HIS A N 1
ATOM 797 C CA . HIS A 1 98 ? 15.794 2.179 -10.864 1.00 74.88 98 HIS A CA 1
ATOM 798 C C . HIS A 1 98 ? 15.733 3.704 -10.943 1.00 74.88 98 HIS A C 1
ATOM 800 O O . HIS A 1 98 ? 16.735 4.401 -10.796 1.00 74.88 98 HIS A O 1
ATOM 806 N N . ARG A 1 99 ? 14.540 4.226 -11.221 1.00 76.75 99 ARG A N 1
ATOM 807 C CA . ARG A 1 99 ? 14.243 5.657 -11.176 1.00 76.75 99 ARG A CA 1
ATOM 808 C C . ARG A 1 99 ? 13.096 5.834 -10.204 1.00 76.75 99 ARG A C 1
ATOM 810 O O . ARG A 1 99 ? 12.112 5.119 -10.340 1.00 76.75 99 ARG A O 1
ATOM 817 N N . ALA A 1 100 ? 13.243 6.767 -9.271 1.00 78.50 100 ALA A N 1
ATOM 818 C CA . ALA A 1 100 ? 12.122 7.170 -8.442 1.00 78.50 100 ALA A CA 1
ATOM 819 C C . ALA A 1 100 ? 11.052 7.820 -9.325 1.00 78.50 100 ALA A C 1
ATOM 821 O O . ALA A 1 100 ? 11.382 8.673 -10.163 1.00 78.50 100 ALA A O 1
ATOM 822 N N . ASP A 1 101 ? 9.798 7.425 -9.135 1.00 85.19 101 ASP A N 1
ATOM 823 C CA . ASP A 1 101 ? 8.661 7.969 -9.874 1.00 85.19 101 ASP A CA 1
ATOM 824 C C . ASP A 1 101 ? 7.650 8.582 -8.901 1.00 85.19 101 ASP A C 1
ATOM 826 O O . ASP A 1 101 ? 7.163 7.959 -7.958 1.00 85.19 101 ASP A O 1
ATOM 830 N N . LEU A 1 102 ? 7.288 9.843 -9.138 1.00 87.94 102 LEU A N 1
ATOM 831 C CA . LEU A 1 102 ? 6.271 10.512 -8.334 1.00 87.94 102 LEU A CA 1
ATOM 832 C C . LEU A 1 102 ? 4.913 9.799 -8.445 1.00 87.94 102 LEU A C 1
ATOM 834 O O . LEU A 1 102 ? 4.128 9.819 -7.493 1.00 87.94 102 LEU A O 1
ATOM 838 N N . LEU A 1 103 ? 4.636 9.153 -9.582 1.00 90.88 103 LEU A N 1
ATOM 839 C CA . LEU A 1 103 ? 3.415 8.376 -9.780 1.00 90.88 103 LEU A CA 1
ATOM 840 C C . LEU A 1 103 ? 3.320 7.190 -8.818 1.00 90.88 103 LEU A C 1
ATOM 842 O O . LEU A 1 103 ? 2.214 6.859 -8.385 1.00 90.88 103 LEU A O 1
ATOM 846 N N . ASP A 1 104 ? 4.451 6.616 -8.418 1.00 89.44 104 ASP A N 1
ATOM 847 C CA . ASP A 1 104 ? 4.498 5.509 -7.467 1.00 89.44 104 ASP A CA 1
ATOM 848 C C . ASP A 1 104 ? 4.103 5.969 -6.059 1.00 89.44 104 ASP A C 1
ATOM 850 O O . ASP A 1 104 ? 3.259 5.344 -5.404 1.00 89.44 104 ASP A O 1
ATOM 854 N N . VAL A 1 105 ? 4.584 7.143 -5.638 1.00 91.25 105 VAL A N 1
ATOM 855 C CA . VAL A 1 105 ? 4.164 7.778 -4.377 1.00 91.25 105 VAL A CA 1
ATOM 856 C C . VAL A 1 105 ? 2.678 8.147 -4.408 1.00 91.25 105 VAL A C 1
ATOM 858 O O . VAL A 1 105 ? 1.951 7.898 -3.442 1.00 91.25 105 VAL A O 1
ATOM 861 N N . ILE A 1 106 ? 2.191 8.719 -5.513 1.00 94.69 106 ILE A N 1
ATOM 862 C CA . ILE A 1 106 ? 0.773 9.084 -5.659 1.00 94.69 106 ILE A CA 1
ATOM 863 C C . ILE A 1 106 ? -0.110 7.833 -5.585 1.00 94.69 106 ILE A C 1
ATOM 865 O O . ILE A 1 106 ? -1.121 7.829 -4.879 1.00 94.69 106 ILE A O 1
ATOM 869 N N . ALA A 1 107 ? 0.272 6.753 -6.261 1.00 95.00 107 ALA A N 1
ATOM 870 C CA . ALA A 1 107 ? -0.479 5.506 -6.243 1.00 95.00 107 ALA A CA 1
ATOM 871 C C . ALA A 1 107 ? -0.519 4.866 -4.858 1.00 95.00 107 ALA A C 1
ATOM 873 O O . ALA A 1 107 ? -1.590 4.443 -4.416 1.00 95.00 107 ALA A O 1
ATOM 874 N N . ALA A 1 108 ? 0.604 4.874 -4.141 1.00 94.75 108 ALA A N 1
ATOM 875 C CA . ALA A 1 108 ? 0.672 4.456 -2.748 1.00 94.75 108 ALA A CA 1
ATOM 876 C C . ALA A 1 108 ? -0.306 5.232 -1.853 1.00 94.75 108 ALA A C 1
ATOM 878 O O . ALA A 1 108 ? -1.059 4.627 -1.080 1.00 94.75 108 ALA A O 1
ATOM 879 N N . ILE A 1 109 ? -0.343 6.562 -1.991 1.00 96.25 109 ILE A N 1
ATOM 880 C CA . ILE A 1 109 ? -1.281 7.423 -1.260 1.00 96.25 109 ILE A CA 1
ATOM 881 C C . ILE A 1 109 ? -2.724 7.043 -1.600 1.00 96.25 109 ILE A C 1
ATOM 883 O O . ILE A 1 109 ? -3.532 6.848 -0.691 1.00 96.25 109 ILE A O 1
ATOM 887 N N . LEU A 1 110 ? -3.058 6.894 -2.885 1.00 97.31 110 LEU A N 1
ATOM 888 C CA . LEU A 1 110 ? -4.410 6.532 -3.320 1.00 97.31 110 LEU A CA 1
ATOM 889 C C . LEU A 1 110 ? -4.847 5.170 -2.767 1.00 97.31 110 LEU A C 1
ATOM 891 O O . LEU A 1 110 ? -5.963 5.048 -2.258 1.00 97.31 110 LEU A O 1
ATOM 895 N N . GLY A 1 111 ? -3.968 4.168 -2.797 1.00 96.56 111 GLY A N 1
ATOM 896 C CA . GLY A 1 111 ? -4.235 2.854 -2.213 1.00 96.56 111 GLY A CA 1
ATOM 897 C C . GLY A 1 111 ? -4.489 2.935 -0.708 1.00 96.56 111 GLY A C 1
ATOM 898 O O . GLY A 1 111 ? -5.498 2.428 -0.207 1.00 96.56 111 GLY A O 1
ATOM 899 N N . GLY A 1 112 ? -3.629 3.652 0.017 1.00 96.12 112 GLY A N 1
ATOM 900 C CA . GLY A 1 112 ? -3.799 3.885 1.450 1.00 96.12 112 GLY A CA 1
ATOM 901 C C . GLY A 1 112 ? -5.095 4.634 1.786 1.00 96.12 112 GLY A C 1
ATOM 902 O O . GLY A 1 112 ? -5.788 4.265 2.735 1.00 96.12 112 GLY A O 1
ATOM 903 N N . LEU A 1 113 ? -5.478 5.641 0.993 1.00 97.00 113 LEU A N 1
ATOM 904 C CA . LEU A 1 113 ? -6.733 6.382 1.167 1.00 97.00 113 LEU A CA 1
ATOM 905 C C . LEU A 1 113 ? -7.959 5.482 0.978 1.00 97.00 113 LEU A C 1
ATOM 907 O O . LEU A 1 113 ? -8.895 5.549 1.780 1.00 97.00 113 LEU A O 1
ATOM 911 N N . VAL A 1 114 ? -7.953 4.612 -0.035 1.00 96.50 114 VAL A N 1
ATOM 912 C CA . VAL A 1 114 ? -9.025 3.625 -0.247 1.00 96.50 114 VAL A CA 1
ATOM 913 C C . VAL A 1 114 ? -9.151 2.706 0.970 1.00 96.50 114 VAL A C 1
ATOM 915 O O . VAL A 1 114 ? -10.249 2.542 1.510 1.00 96.50 114 VAL A O 1
ATOM 918 N N . ALA A 1 115 ? -8.033 2.165 1.460 1.00 94.50 115 ALA A N 1
ATOM 919 C CA . ALA A 1 115 ? -8.011 1.310 2.645 1.00 94.50 115 ALA A CA 1
ATOM 920 C C . ALA A 1 115 ? -8.506 2.046 3.906 1.00 94.50 115 ALA A C 1
ATOM 922 O O . ALA A 1 115 ? -9.293 1.500 4.687 1.00 94.50 115 ALA A O 1
ATOM 923 N N . MET A 1 116 ? -8.134 3.319 4.061 1.00 93.44 116 MET A N 1
ATOM 924 C CA . MET A 1 116 ? -8.588 4.177 5.153 1.00 93.44 116 MET A CA 1
ATOM 925 C C . MET A 1 116 ? -10.098 4.407 5.129 1.00 93.44 116 MET A C 1
ATOM 927 O O . MET A 1 116 ? -10.752 4.276 6.166 1.00 93.44 116 MET A O 1
ATOM 931 N N . ILE A 1 117 ? -10.675 4.707 3.963 1.00 94.06 117 ILE A N 1
ATOM 932 C CA . ILE A 1 117 ? -12.128 4.877 3.816 1.00 94.06 117 ILE A CA 1
ATOM 933 C C . ILE A 1 117 ? -12.856 3.591 4.223 1.00 94.06 117 ILE A C 1
ATOM 935 O O . ILE A 1 117 ? -13.854 3.653 4.948 1.00 94.06 117 ILE A O 1
ATOM 939 N N . ILE A 1 118 ? -12.347 2.427 3.806 1.00 91.88 118 ILE A N 1
ATOM 940 C CA . ILE A 1 118 ? -12.909 1.118 4.168 1.00 91.88 118 ILE A CA 1
ATOM 941 C C . ILE A 1 118 ? -12.860 0.908 5.690 1.00 91.88 118 ILE A C 1
ATOM 943 O O . ILE A 1 118 ? -13.883 0.571 6.293 1.00 91.88 118 ILE A O 1
ATOM 947 N N . ALA A 1 119 ? -11.718 1.175 6.328 1.00 88.56 119 ALA A N 1
ATOM 948 C CA . ALA A 1 119 ? -11.548 1.023 7.774 1.00 88.56 119 ALA A CA 1
ATOM 949 C C . ALA A 1 119 ? -12.443 1.985 8.585 1.00 88.56 119 ALA A C 1
ATOM 951 O O . ALA A 1 119 ? -13.059 1.588 9.583 1.00 88.56 119 ALA A O 1
ATOM 952 N N . ILE A 1 120 ? -12.592 3.238 8.138 1.00 88.06 120 ILE A N 1
ATOM 953 C CA . ILE A 1 120 ? -13.485 4.224 8.773 1.00 88.06 120 ILE A CA 1
ATOM 954 C C . ILE A 1 120 ? -14.953 3.798 8.638 1.00 88.06 120 ILE A C 1
ATOM 956 O O . ILE A 1 120 ? -15.719 3.871 9.601 1.00 88.06 120 ILE A O 1
ATOM 960 N N . ARG A 1 121 ? -15.376 3.328 7.459 1.00 87.69 121 ARG A N 1
ATOM 961 C CA . ARG A 1 121 ? -16.745 2.818 7.270 1.00 87.69 121 ARG A CA 1
ATOM 962 C C . ARG A 1 121 ? -17.019 1.615 8.169 1.00 87.69 121 ARG A C 1
ATOM 964 O O . ARG A 1 121 ? -18.071 1.554 8.803 1.00 87.69 121 ARG A O 1
ATOM 971 N N . ARG A 1 122 ? -16.061 0.693 8.275 1.00 84.19 122 ARG A N 1
ATOM 972 C CA . ARG A 1 122 ? -16.173 -0.496 9.126 1.00 84.19 122 ARG A CA 1
ATOM 973 C C . ARG A 1 122 ? -16.330 -0.144 10.603 1.00 84.19 122 ARG A C 1
ATOM 975 O O . ARG A 1 122 ? -17.222 -0.676 11.260 1.00 84.19 122 ARG A O 1
ATOM 982 N N . SER A 1 123 ? -15.497 0.762 11.106 1.00 79.31 123 SER A N 1
ATOM 983 C CA . SER A 1 123 ? -15.541 1.206 12.506 1.00 79.31 123 SER A CA 1
ATOM 984 C C . SER A 1 123 ? -16.863 1.900 12.850 1.00 79.31 123 SER A C 1
ATOM 986 O O . SER A 1 123 ? -17.446 1.598 13.889 1.00 79.31 123 SER A O 1
ATOM 988 N N . LYS A 1 124 ? -17.413 2.731 11.952 1.00 79.62 124 LYS A N 1
ATOM 989 C CA . LYS A 1 124 ? -18.760 3.313 12.128 1.00 79.62 124 LYS A CA 1
ATOM 990 C C . LYS A 1 124 ? -19.860 2.248 12.229 1.00 79.62 124 LYS A C 1
ATOM 992 O O . LYS A 1 124 ? -20.709 2.341 13.111 1.00 79.62 124 LYS A O 1
ATOM 997 N N . ILE A 1 125 ? -19.830 1.226 11.367 1.00 76.31 125 ILE A N 1
ATOM 998 C CA . ILE A 1 125 ? -20.813 0.126 11.391 1.00 76.31 125 ILE A CA 1
ATOM 999 C C . ILE A 1 125 ? -20.714 -0.675 12.696 1.00 76.31 125 ILE A C 1
ATOM 1001 O O . ILE A 1 125 ? -21.738 -1.019 13.282 1.00 76.31 125 ILE A O 1
ATOM 1005 N N . ALA A 1 126 ? -19.498 -0.964 13.166 1.00 68.62 126 ALA A N 1
ATOM 1006 C CA . ALA A 1 126 ? -19.290 -1.697 14.414 1.00 68.62 126 ALA A CA 1
ATOM 1007 C C . ALA A 1 126 ? -19.836 -0.932 15.632 1.00 68.62 126 ALA A C 1
ATOM 1009 O O . ALA A 1 126 ? -20.459 -1.532 16.502 1.00 68.62 126 ALA A O 1
ATOM 1010 N N . ILE A 1 127 ? -19.662 0.395 15.662 1.00 68.25 127 ILE A N 1
ATOM 1011 C CA . ILE A 1 127 ? -20.220 1.249 16.718 1.00 68.25 127 ILE A CA 1
ATOM 1012 C C . ILE A 1 127 ? -21.752 1.223 16.687 1.00 68.25 127 ILE A C 1
ATOM 1014 O O . ILE A 1 127 ? -22.357 1.076 17.742 1.00 68.25 127 ILE A O 1
ATOM 1018 N N . GLY A 1 128 ? -22.370 1.311 15.503 1.00 69.31 128 GLY A N 1
ATOM 1019 C CA . GLY A 1 128 ? -23.832 1.277 15.364 1.00 69.31 128 GLY A CA 1
ATOM 1020 C C . GLY A 1 128 ? -24.475 -0.041 15.811 1.00 69.31 128 GLY A C 1
ATOM 1021 O O . GLY A 1 128 ? -25.583 -0.019 16.324 1.00 69.31 128 GLY A O 1
ATOM 1022 N N . ARG A 1 129 ? -23.771 -1.175 15.674 1.00 63.47 129 ARG A N 1
ATOM 1023 C CA . ARG A 1 129 ? -24.252 -2.505 16.103 1.00 63.47 129 ARG A CA 1
ATOM 1024 C C . ARG A 1 129 ? -24.056 -2.808 17.592 1.00 63.47 129 ARG A C 1
ATOM 1026 O O . ARG A 1 129 ? -24.623 -3.767 18.084 1.00 63.47 129 ARG A O 1
ATOM 1033 N N . GLY A 1 130 ? -23.214 -2.049 18.293 1.00 55.81 130 GLY A N 1
ATOM 1034 C CA . GLY A 1 130 ? -22.949 -2.228 19.729 1.00 55.81 130 GLY A CA 1
ATOM 1035 C C . GLY A 1 130 ? -23.763 -1.293 20.628 1.00 55.81 130 GLY A C 1
ATOM 1036 O O . GLY A 1 130 ? -23.332 -1.017 21.748 1.00 55.81 130 GLY A O 1
ATOM 1037 N N . VAL A 1 131 ? -24.844 -0.718 20.096 1.00 52.31 131 VAL A N 1
ATOM 1038 C CA . VAL A 1 131 ? -25.802 0.162 20.793 1.00 52.31 131 VAL A CA 1
ATOM 1039 C C . VAL A 1 131 ? -27.198 -0.493 20.847 1.00 52.31 131 VAL A C 1
ATOM 1041 O O . VAL A 1 131 ? -28.144 0.128 21.317 1.00 52.31 131 VAL A O 1
ATOM 1044 N N . GLU A 1 132 ? -27.314 -1.754 20.419 1.00 42.03 132 GLU A N 1
ATOM 1045 C CA . GLU A 1 132 ? -28.492 -2.609 20.637 1.00 42.03 132 GLU A CA 1
ATOM 1046 C C . GLU A 1 132 ? -28.282 -3.530 21.843 1.00 42.03 132 GLU A C 1
ATOM 1048 O O . GLU A 1 132 ? -27.160 -4.079 21.976 1.00 42.03 132 GLU A O 1
#

Foldseek 3Di:
DVVVVVLLLVVACPVVLLVVLVVLVVVLVCLQPVVCVVPPDPDPVVVVCSVAVSLLSLLLNQQSCCCRVVVDDLVVSNVVSLVVQVVVLVVQVVPPPGHRDVSSSVSSSNSSVVNSVVVVVVSVVVVVVVVD

Radius of gyration: 17.17 Å; chains: 1; bounding box: 50×23×56 Å

Secondary structure (DSSP, 8-state):
-HHHHHHHH-----HHHHHHHHHHHHHHHHHHTHHHHH-----HHHHHHHHHHHHHHHHHHHHHHHHHTS---HHHHHHHHHHHHHHHHHHHTTSTT----HHHHHHHHHHHHHHHHHHHHHHHHHHHHT--

Sequence (132 aa):
MMDTLRKYLNIHEDKMYLRLAISFFIVWIFCTGPLRWIVKTDSDFLRLLLGVAPNFFAGITLFFWQTYMTSSRPVLALLLAVAILALVEIVQMFMPSHRADLLDVIAAILGGLVAMIIAIRRSKIAIGRGVE